Protein AF-A0A2D5TJN9-F1 (afdb_monomer)

Sequence (104 aa):
MKIPIPDFDASDLPVGAIIRRVYNGEEHVVTVDRAVMPYCPRPSLRAQREAITARRGWWRYIYRERRYKTLTAVAREMTGCATINGNWFFGLRARRRRLRRTRA

Solvent-accessible surface area (backbone atoms only — not comparable to full-atom values): 6455 Å² total; per-residue (Å²): 134,85,76,84,62,55,94,46,38,84,87,69,56,52,69,73,36,75,49,76,44,79,54,96,92,41,82,43,64,35,37,27,45,70,68,42,71,65,89,64,90,80,64,54,74,65,55,48,53,51,34,67,74,62,59,61,69,25,32,28,37,35,43,92,93,39,77,27,62,42,58,34,58,50,44,24,71,75,65,74,40,88,86,57,55,17,46,62,75,70,49,26,47,75,76,74,75,77,73,76,79,75,75,129

Mean predicted aligned error: 11.55 Å

pLDDT: mean 70.4, std 15.38, range [37.72, 89.56]

Foldseek 3Di:
DDDDQDQDDPVRADQQDWQWDQDPNDIWIKGFHPFAAPDDPDDDPVVVVCCVVVVPRTFTIATPNDTDPDLLVVVCVVPVDNPDDSCVRSSHDDDPPPPPPPDD

Secondary structure (DSSP, 8-state):
------S--GGGPPTT-EEEEEETTEEEEEEEEEEEPP--SS--HHHHHHHHHHTTT-EEEEETTEEESSHHHHHHHHH--TT--HHHHTTPPP----------

Structure (mmCIF, N/CA/C/O backbone):
data_AF-A0A2D5TJN9-F1
#
_entry.id   AF-A0A2D5TJN9-F1
#
loop_
_atom_site.group_PDB
_atom_site.id
_atom_site.type_symbol
_atom_site.label_atom_id
_atom_site.label_alt_id
_atom_site.label_comp_id
_atom_site.label_asym_id
_atom_site.label_entity_id
_atom_site.label_seq_id
_atom_site.pdbx_PDB_ins_code
_atom_site.Cartn_x
_atom_site.Cartn_y
_atom_site.Cartn_z
_atom_site.occupancy
_atom_site.B_iso_or_equiv
_atom_site.auth_seq_id
_atom_site.auth_comp_id
_atom_site.auth_asym_id
_atom_site.auth_atom_id
_atom_site.pdbx_PDB_model_num
ATOM 1 N N . MET A 1 1 ? -7.833 -10.063 21.933 1.00 37.94 1 MET A N 1
ATOM 2 C CA . MET A 1 1 ? -7.738 -11.177 20.961 1.00 37.94 1 MET A CA 1
ATOM 3 C C . MET A 1 1 ? -6.625 -10.865 19.962 1.00 37.94 1 MET A C 1
ATOM 5 O O . MET A 1 1 ? -6.677 -9.812 19.341 1.00 37.94 1 MET A O 1
ATOM 9 N N . LYS A 1 2 ? -5.581 -11.701 19.854 1.00 37.72 2 LYS A N 1
ATOM 10 C CA . LYS A 1 2 ? -4.516 -11.535 18.844 1.00 37.72 2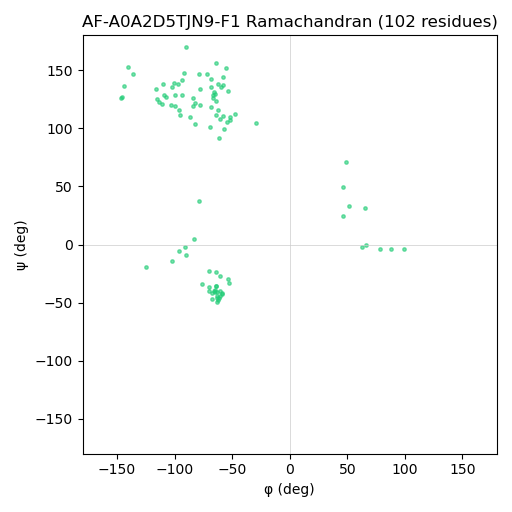 LYS A CA 1
ATOM 11 C C . LYS A 1 2 ? -5.014 -12.137 17.531 1.00 37.72 2 LYS A C 1
ATOM 13 O O . LYS A 1 2 ? -5.047 -13.354 17.403 1.00 37.72 2 LYS A O 1
ATOM 18 N N . ILE A 1 3 ? -5.421 -11.296 16.586 1.00 43.03 3 ILE A N 1
ATOM 19 C CA . ILE A 1 3 ? -5.730 -11.738 15.222 1.00 43.03 3 ILE A CA 1
ATOM 20 C C . ILE A 1 3 ? -4.414 -12.263 14.623 1.00 43.03 3 ILE A C 1
ATOM 22 O O . ILE A 1 3 ? -3.420 -11.527 14.651 1.00 43.03 3 ILE A O 1
ATOM 26 N N . PRO A 1 4 ? -4.347 -13.520 14.150 1.00 44.69 4 PRO A N 1
ATOM 27 C CA . PRO A 1 4 ? -3.143 -14.036 13.520 1.00 44.69 4 PRO A CA 1
ATOM 28 C C . PRO A 1 4 ? -2.854 -13.204 12.271 1.00 44.69 4 PRO A C 1
ATOM 30 O O . PRO A 1 4 ? -3.645 -13.165 11.334 1.00 44.69 4 PRO A O 1
ATOM 33 N N . ILE A 1 5 ? -1.721 -12.503 12.292 1.00 49.53 5 ILE A N 1
ATOM 34 C CA . ILE A 1 5 ? -1.209 -11.777 11.133 1.00 49.53 5 ILE A CA 1
ATOM 35 C C . ILE A 1 5 ? -0.790 -12.827 10.096 1.00 49.53 5 ILE A C 1
ATOM 37 O O . ILE A 1 5 ? 0.097 -13.632 10.401 1.00 49.53 5 ILE A O 1
ATOM 41 N N . PRO A 1 6 ? -1.400 -12.844 8.900 1.00 50.88 6 PRO A N 1
ATOM 42 C CA . PRO A 1 6 ? -0.985 -13.735 7.828 1.00 50.88 6 PRO A CA 1
ATOM 43 C C . PRO A 1 6 ? 0.489 -13.503 7.468 1.00 50.88 6 PRO A C 1
ATOM 45 O O . PRO A 1 6 ? 0.958 -12.364 7.461 1.00 50.88 6 PRO A O 1
ATOM 48 N N . ASP A 1 7 ? 1.223 -14.562 7.122 1.00 51.09 7 ASP A N 1
ATOM 49 C CA . ASP A 1 7 ? 2.650 -14.490 6.753 1.00 51.09 7 ASP A CA 1
ATOM 50 C C . ASP A 1 7 ? 2.850 -13.987 5.301 1.00 51.09 7 ASP A C 1
ATOM 52 O O . ASP A 1 7 ? 3.713 -14.469 4.571 1.00 51.09 7 ASP A O 1
ATOM 56 N N . PHE A 1 8 ? 2.020 -13.035 4.856 1.00 56.91 8 PHE A N 1
ATOM 57 C CA . PHE A 1 8 ? 2.058 -12.465 3.508 1.00 56.91 8 PHE A CA 1
ATOM 58 C C . PHE A 1 8 ? 2.787 -11.117 3.506 1.00 56.91 8 PHE A C 1
ATOM 60 O O . PHE A 1 8 ? 2.456 -10.210 4.276 1.00 56.91 8 PHE A O 1
ATOM 67 N N . ASP A 1 9 ? 3.768 -10.973 2.614 1.00 63.78 9 ASP A N 1
ATOM 68 C CA . ASP A 1 9 ? 4.358 -9.676 2.284 1.00 63.78 9 ASP A CA 1
ATOM 69 C C . ASP A 1 9 ? 3.419 -8.932 1.321 1.00 63.78 9 ASP A C 1
ATOM 71 O O . ASP A 1 9 ? 2.790 -9.529 0.446 1.00 63.78 9 ASP A O 1
ATOM 75 N N . ALA A 1 10 ? 3.370 -7.604 1.421 1.00 65.12 10 ALA A N 1
ATOM 76 C CA . ALA A 1 10 ? 2.664 -6.752 0.464 1.00 65.12 10 ALA A CA 1
ATOM 77 C C . ALA A 1 10 ? 3.112 -7.005 -0.989 1.00 65.12 10 ALA A C 1
ATOM 79 O O . ALA A 1 10 ? 2.346 -6.865 -1.943 1.00 65.12 10 ALA A O 1
ATOM 80 N N . SER A 1 11 ? 4.370 -7.414 -1.154 1.00 64.56 11 SER A N 1
ATOM 81 C CA . SER A 1 11 ? 4.975 -7.737 -2.440 1.00 64.56 11 SER A CA 1
ATOM 82 C C . SER A 1 11 ? 4.430 -9.023 -3.065 1.00 64.56 11 SER A C 1
ATOM 84 O O . SER A 1 11 ? 4.487 -9.150 -4.292 1.00 64.56 11 SER A O 1
ATOM 86 N N . ASP A 1 12 ? 3.876 -9.921 -2.254 1.00 68.31 12 ASP A N 1
ATOM 87 C CA . ASP A 1 12 ? 3.390 -11.244 -2.658 1.00 68.31 12 ASP A CA 1
ATOM 88 C C . ASP A 1 12 ? 1.882 -11.256 -2.945 1.00 68.31 12 ASP A C 1
ATOM 90 O O . ASP A 1 12 ? 1.351 -12.248 -3.440 1.00 68.31 12 ASP A O 1
ATOM 94 N N . LEU A 1 13 ? 1.185 -10.142 -2.693 1.00 72.38 13 LEU A N 1
ATOM 95 C CA . LEU A 1 13 ? -0.249 -10.043 -2.952 1.00 72.38 13 LEU A CA 1
ATOM 96 C C . LEU A 1 13 ? -0.547 -10.117 -4.459 1.00 72.38 13 LEU A C 1
ATOM 98 O O . LEU A 1 13 ? 0.010 -9.321 -5.226 1.00 72.38 13 LEU A O 1
ATOM 102 N N . PRO A 1 14 ? -1.423 -11.028 -4.914 1.00 75.69 14 PRO A N 1
ATOM 103 C CA . PRO A 1 14 ? -1.763 -11.123 -6.326 1.00 75.69 14 PRO A CA 1
ATOM 104 C C . PRO A 1 14 ? -2.461 -9.848 -6.813 1.00 75.69 14 PRO A C 1
ATOM 106 O O . PRO A 1 14 ? -3.059 -9.097 -6.041 1.00 75.69 14 PRO A O 1
ATOM 109 N N . VAL A 1 15 ? -2.387 -9.602 -8.120 1.00 80.25 15 VAL A N 1
ATOM 110 C CA . VAL A 1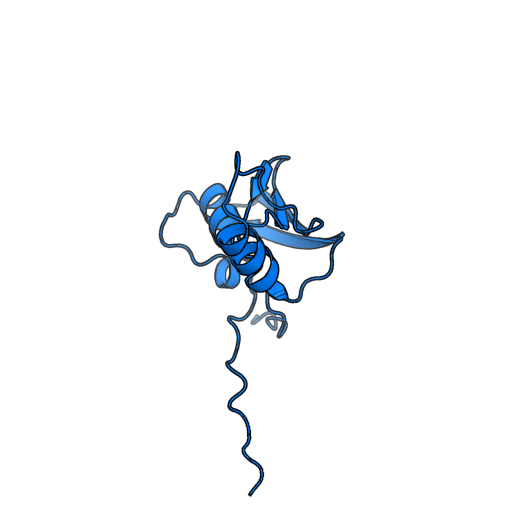 15 ? -3.198 -8.559 -8.760 1.00 80.25 15 VAL A CA 1
ATOM 111 C C . VAL A 1 15 ? -4.677 -8.887 -8.540 1.00 80.25 15 VAL A C 1
ATOM 113 O O . VAL A 1 15 ? -5.079 -10.038 -8.685 1.00 80.25 15 VAL A O 1
ATOM 116 N N . GLY A 1 16 ? -5.467 -7.882 -8.177 1.00 76.62 16 GLY A N 1
ATOM 117 C CA . GLY A 1 16 ? -6.862 -8.018 -7.765 1.00 76.62 16 GLY A CA 1
ATOM 118 C C . GLY A 1 16 ? -7.047 -8.287 -6.270 1.00 76.62 16 GLY A C 1
ATOM 119 O O . GLY A 1 16 ? -8.184 -8.315 -5.809 1.00 76.62 16 GLY A O 1
ATOM 120 N N . ALA A 1 17 ? -5.971 -8.460 -5.491 1.00 82.69 17 ALA A N 1
ATOM 121 C CA . ALA A 1 17 ? -6.094 -8.625 -4.046 1.00 82.69 17 ALA A CA 1
ATOM 122 C C . ALA 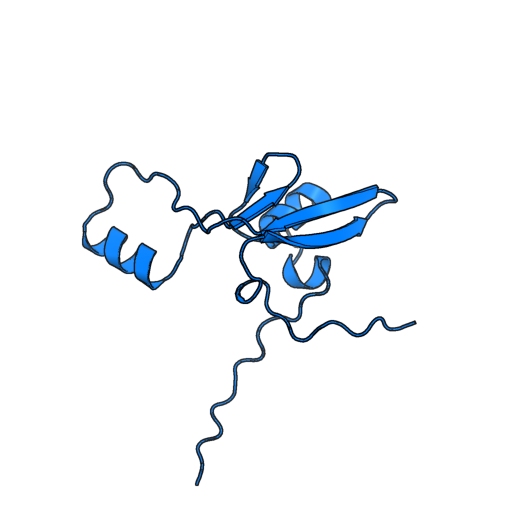A 1 17 ? -6.700 -7.375 -3.396 1.00 82.69 17 ALA A C 1
ATOM 124 O O . ALA A 1 17 ? -6.326 -6.245 -3.716 1.00 82.69 17 ALA A O 1
ATOM 125 N N . ILE A 1 18 ? -7.604 -7.592 -2.444 1.00 84.94 18 ILE A N 1
ATOM 126 C CA . ILE A 1 18 ? -8.268 -6.532 -1.690 1.00 84.94 18 ILE A CA 1
ATOM 127 C C . ILE A 1 18 ? -7.766 -6.588 -0.250 1.00 84.94 18 ILE A C 1
ATOM 129 O O . ILE A 1 18 ? -7.921 -7.596 0.436 1.00 84.94 18 ILE A O 1
ATOM 133 N N . ILE A 1 19 ? -7.172 -5.494 0.213 1.00 85.19 19 ILE A N 1
ATOM 134 C CA . ILE A 1 19 ? -6.725 -5.310 1.591 1.00 85.19 19 ILE A CA 1
ATOM 135 C C . ILE A 1 19 ? -7.747 -4.405 2.270 1.00 85.19 19 ILE A C 1
ATOM 137 O O . ILE A 1 19 ? -7.963 -3.274 1.837 1.00 85.19 19 ILE A O 1
ATOM 141 N N . ARG A 1 20 ? -8.379 -4.897 3.333 1.00 83.94 20 ARG A N 1
ATOM 142 C CA . ARG A 1 20 ? -9.369 -4.139 4.104 1.00 83.94 20 ARG A CA 1
ATOM 143 C C . ARG A 1 20 ? -8.809 -3.783 5.468 1.00 83.94 20 ARG A C 1
ATOM 145 O O . ARG A 1 20 ? -8.165 -4.612 6.113 1.00 83.94 20 ARG A O 1
ATOM 152 N N . ARG A 1 21 ? -9.054 -2.555 5.917 1.00 83.62 21 ARG A N 1
ATOM 153 C CA . ARG A 1 21 ? -8.640 -2.089 7.239 1.00 83.62 21 ARG A CA 1
ATOM 154 C C . ARG A 1 21 ? -9.652 -1.105 7.797 1.00 83.62 21 ARG A C 1
ATOM 156 O O . ARG A 1 21 ? -9.906 -0.085 7.176 1.00 83.62 21 ARG A O 1
ATOM 163 N N . VAL A 1 22 ? -10.151 -1.373 8.999 1.00 82.94 22 VAL A N 1
ATOM 164 C CA . VAL A 1 22 ? -10.923 -0.383 9.755 1.00 82.94 22 VAL A CA 1
ATOM 165 C C . VAL A 1 22 ? -9.954 0.525 10.507 1.00 82.94 22 VAL A C 1
ATOM 167 O O . VAL A 1 22 ? -9.075 0.041 11.229 1.00 82.94 22 VAL A O 1
ATOM 170 N N . TYR A 1 23 ? -10.082 1.832 10.314 1.00 83.00 23 TYR A N 1
ATOM 171 C CA . TYR A 1 23 ? -9.302 2.848 11.010 1.00 83.00 23 TYR A CA 1
ATOM 172 C C . TYR A 1 23 ? -10.178 4.073 11.275 1.00 83.00 23 TYR A C 1
ATOM 174 O O . TYR A 1 23 ? -10.945 4.480 10.417 1.00 83.00 23 TYR A O 1
ATOM 182 N N . ASN A 1 24 ? -10.092 4.636 12.483 1.00 83.88 24 ASN A N 1
ATOM 183 C CA . ASN A 1 24 ? -10.916 5.772 12.916 1.00 83.88 24 ASN A CA 1
ATOM 184 C C . ASN A 1 24 ? -12.438 5.585 12.701 1.00 83.88 24 ASN A C 1
ATOM 186 O O . ASN A 1 24 ? -13.149 6.534 12.393 1.00 83.88 24 ASN A O 1
ATOM 190 N N . GLY A 1 25 ? -12.934 4.349 12.823 1.00 83.94 25 GLY A N 1
ATOM 191 C CA . GLY A 1 25 ? -14.345 4.018 12.580 1.00 83.94 25 GLY A CA 1
ATOM 192 C C . GLY A 1 25 ? -1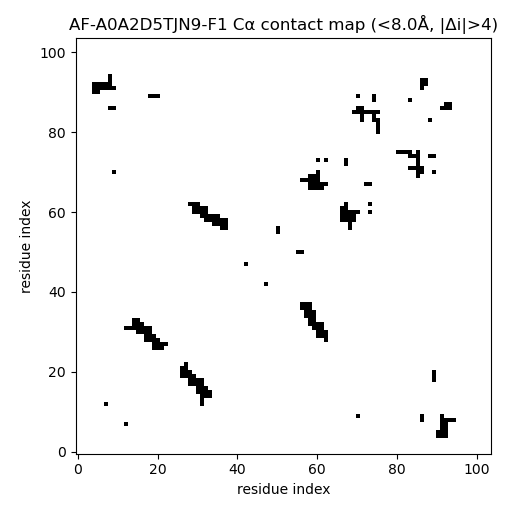4.742 3.901 11.102 1.00 83.94 25 GLY A C 1
ATOM 193 O O . GLY A 1 25 ? -15.864 3.494 10.824 1.00 83.94 25 GLY A O 1
ATOM 194 N N . GLU A 1 26 ? -13.837 4.176 10.161 1.00 85.50 26 GLU A N 1
ATOM 195 C CA . GLU A 1 26 ? -14.067 4.022 8.723 1.00 85.50 26 GLU A CA 1
ATOM 196 C C . GLU A 1 26 ? -13.448 2.721 8.195 1.00 85.50 26 GLU A C 1
ATOM 198 O O . GLU A 1 26 ? -12.332 2.340 8.566 1.00 85.50 26 GLU A O 1
ATOM 203 N N . GLU A 1 27 ? -14.158 2.026 7.301 1.00 86.44 27 GLU A N 1
ATOM 204 C CA . GLU A 1 27 ? -13.582 0.918 6.539 1.00 86.44 27 GLU A CA 1
ATOM 205 C C . GLU A 1 27 ? -12.817 1.462 5.330 1.00 86.44 27 GLU A C 1
ATOM 207 O O . GLU A 1 27 ? -13.363 2.119 4.443 1.00 86.44 27 GLU A O 1
ATOM 212 N N . HIS A 1 28 ? -11.533 1.136 5.272 1.00 86.00 28 HIS A N 1
ATOM 213 C CA . HIS A 1 28 ? -10.666 1.480 4.167 1.00 86.00 28 HIS A CA 1
ATOM 214 C C . HIS A 1 28 ? -10.343 0.250 3.330 1.00 86.00 28 HIS A C 1
ATOM 216 O O . HIS A 1 28 ? -9.829 -0.755 3.828 1.00 86.00 28 HIS A O 1
ATOM 222 N N . VAL A 1 29 ? -10.593 0.365 2.029 1.00 87.56 29 VAL A N 1
ATOM 223 C CA . VAL A 1 29 ? -10.373 -0.704 1.057 1.00 87.56 29 VAL A CA 1
ATOM 224 C C . VAL A 1 29 ? -9.255 -0.300 0.104 1.00 87.56 29 VAL A C 1
ATOM 226 O O . VAL A 1 29 ? -9.331 0.730 -0.563 1.00 87.56 29 VAL A O 1
ATOM 229 N N . VAL A 1 30 ? -8.210 -1.120 0.039 1.00 86.75 30 VAL A N 1
ATOM 230 C CA . VAL A 1 30 ? -7.058 -0.936 -0.845 1.00 86.75 30 VAL A CA 1
ATOM 231 C C . VAL A 1 30 ? -7.026 -2.086 -1.834 1.00 86.75 30 VAL A C 1
ATOM 233 O O . VAL A 1 30 ? -6.990 -3.249 -1.439 1.00 86.75 30 VAL A O 1
ATOM 236 N N . THR A 1 31 ? -7.007 -1.770 -3.122 1.00 86.50 31 THR A N 1
ATOM 237 C CA . THR A 1 31 ? -6.951 -2.782 -4.183 1.00 86.50 31 THR A CA 1
ATOM 238 C C . THR A 1 31 ? -5.540 -2.870 -4.740 1.00 86.50 31 THR A C 1
ATOM 240 O O . THR A 1 31 ? -4.901 -1.851 -4.992 1.00 86.50 31 THR A O 1
ATOM 243 N N . VAL A 1 32 ? -5.035 -4.082 -4.935 1.00 84.00 32 VAL A N 1
ATOM 244 C CA . VAL A 1 32 ? -3.752 -4.332 -5.592 1.00 84.00 32 VAL A CA 1
ATOM 245 C C . VAL A 1 32 ? -3.993 -4.396 -7.099 1.00 84.00 32 VAL A C 1
ATOM 247 O O . VAL A 1 32 ? -4.606 -5.335 -7.590 1.00 84.00 32 VAL A O 1
ATOM 250 N N . ASP A 1 33 ? -3.522 -3.401 -7.842 1.00 81.69 33 ASP A N 1
ATOM 251 C CA . ASP A 1 33 ? -3.602 -3.350 -9.306 1.00 81.69 33 ASP A CA 1
ATOM 252 C C . ASP A 1 33 ? -2.356 -3.991 -9.945 1.00 81.69 33 ASP A C 1
ATOM 254 O O . ASP A 1 33 ? -1.355 -4.291 -9.274 1.00 81.69 33 ASP A O 1
ATOM 258 N N . ARG A 1 34 ? -2.391 -4.192 -11.269 1.00 71.62 34 ARG A N 1
ATOM 259 C CA . ARG A 1 34 ? -1.181 -4.473 -12.044 1.00 71.62 34 ARG A CA 1
ATOM 260 C C . ARG A 1 34 ? -0.182 -3.368 -11.759 1.00 71.62 34 ARG A C 1
ATOM 262 O O . ARG A 1 34 ? -0.506 -2.188 -11.788 1.00 71.62 34 ARG A O 1
ATOM 269 N N . ALA A 1 35 ? 1.045 -3.766 -11.469 1.00 66.94 35 ALA A N 1
ATOM 270 C CA . ALA A 1 35 ? 2.089 -2.815 -11.168 1.00 66.94 35 ALA A CA 1
ATOM 271 C C . ALA A 1 35 ? 2.447 -2.049 -12.455 1.00 66.94 35 ALA A C 1
ATOM 273 O O . ALA A 1 35 ? 3.120 -2.581 -13.337 1.00 66.94 35 ALA A O 1
ATOM 274 N N . VAL A 1 36 ? 1.939 -0.821 -12.580 1.00 63.81 36 VAL A N 1
ATOM 275 C CA . VAL A 1 36 ? 2.141 0.029 -13.759 1.00 63.81 36 VAL A CA 1
ATOM 276 C C . VAL A 1 36 ? 3.337 0.936 -13.510 1.00 63.81 36 VAL A C 1
ATOM 278 O O . VAL A 1 36 ? 3.423 1.616 -12.482 1.00 63.81 36 VAL A O 1
ATOM 281 N N . MET A 1 37 ? 4.280 0.957 -14.448 1.00 60.53 37 MET A N 1
ATOM 282 C CA . MET A 1 37 ? 5.402 1.886 -14.385 1.00 60.53 37 MET A CA 1
ATOM 283 C C . MET A 1 37 ? 4.877 3.322 -14.570 1.00 60.53 37 MET A C 1
ATOM 285 O O . MET A 1 37 ? 4.142 3.564 -15.526 1.00 60.53 37 MET A O 1
ATOM 289 N N . PRO A 1 38 ? 5.221 4.284 -13.690 1.00 59.81 38 PRO A N 1
ATOM 290 C CA . PRO A 1 38 ? 4.937 5.681 -13.965 1.00 59.81 38 PRO A CA 1
ATOM 291 C C . PRO A 1 38 ? 5.618 6.039 -15.271 1.00 59.81 38 PRO A C 1
ATOM 293 O O . PRO A 1 38 ? 6.774 5.665 -15.484 1.00 59.81 38 PRO A O 1
ATOM 296 N N . TYR A 1 39 ? 4.913 6.772 -16.122 1.00 53.88 39 TYR A N 1
ATOM 297 C CA . TYR A 1 39 ? 5.525 7.347 -17.301 1.00 53.88 39 TYR A CA 1
ATOM 298 C C . TYR A 1 39 ? 6.687 8.246 -16.859 1.00 53.88 39 TYR A C 1
ATOM 300 O O . TYR A 1 39 ? 6.487 9.278 -16.221 1.00 53.88 39 TYR A O 1
ATOM 308 N N . CYS A 1 40 ? 7.909 7.815 -17.152 1.00 54.84 40 CYS A N 1
ATOM 309 C CA . CYS A 1 40 ? 9.103 8.630 -17.008 1.00 54.84 40 CYS A CA 1
ATOM 310 C C . CYS A 1 40 ? 9.430 9.165 -18.406 1.00 54.84 40 CYS A C 1
ATOM 312 O O . CYS A 1 40 ? 9.665 8.346 -19.300 1.00 54.84 40 CYS A O 1
ATOM 314 N N . PRO A 1 41 ? 9.454 10.487 -18.642 1.00 48.62 41 PRO A N 1
ATOM 315 C CA . PRO A 1 41 ? 9.872 11.009 -19.934 1.00 48.62 41 PRO A CA 1
ATOM 316 C C . PRO A 1 41 ? 11.352 10.658 -20.161 1.00 48.62 41 PRO A C 1
ATOM 318 O O . PRO A 1 41 ? 12.233 11.144 -19.461 1.00 48.62 41 PRO A O 1
ATOM 321 N N . ARG A 1 42 ? 11.600 9.756 -21.123 1.00 55.09 42 ARG A N 1
ATOM 322 C CA . ARG A 1 42 ? 12.916 9.323 -21.641 1.00 55.09 42 ARG A CA 1
ATOM 323 C C . ARG A 1 42 ? 13.968 8.929 -20.581 1.00 55.09 42 ARG A C 1
ATOM 325 O O . ARG A 1 42 ? 14.991 9.598 -20.450 1.00 55.09 42 ARG A O 1
ATOM 332 N N . PRO A 1 43 ? 13.812 7.791 -19.882 1.00 61.38 43 PRO A N 1
ATOM 333 C CA . PRO A 1 43 ? 14.921 7.213 -19.135 1.00 61.38 43 PRO A CA 1
ATOM 334 C C . PRO A 1 43 ? 15.938 6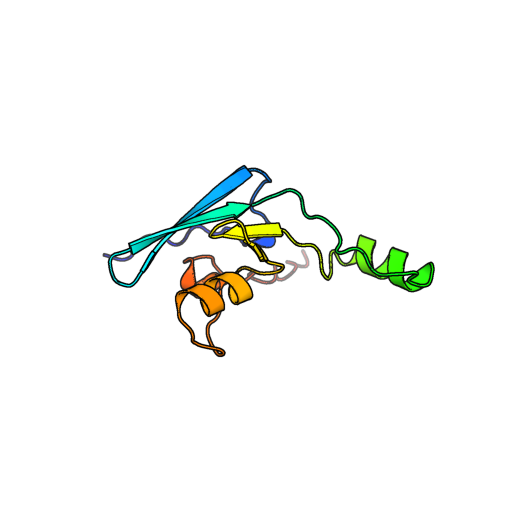.618 -20.117 1.00 61.38 43 PRO A C 1
ATOM 336 O O . PRO A 1 43 ? 15.558 6.053 -21.147 1.00 61.38 43 PRO A O 1
ATOM 339 N N . SER A 1 44 ? 17.227 6.670 -19.780 1.00 70.06 44 SER A N 1
ATOM 340 C CA . SER A 1 44 ? 18.248 5.900 -20.499 1.00 70.06 44 SER A CA 1
ATOM 341 C C . SER A 1 44 ? 17.894 4.401 -20.502 1.00 70.06 44 SER A C 1
ATOM 343 O O . SER A 1 44 ? 17.256 3.904 -19.571 1.00 70.06 44 SER A O 1
ATOM 345 N N . LEU A 1 45 ? 18.326 3.647 -21.520 1.00 66.94 45 LEU A N 1
ATOM 346 C CA . LEU A 1 45 ? 18.103 2.189 -21.608 1.00 66.94 45 LEU A CA 1
ATOM 347 C C . LEU A 1 45 ? 18.559 1.439 -20.342 1.00 66.94 45 LEU A C 1
ATOM 349 O O . LEU A 1 45 ? 17.940 0.455 -19.936 1.00 66.94 45 LEU A O 1
ATOM 353 N N . ARG A 1 46 ? 19.614 1.932 -19.681 1.00 67.06 46 ARG A N 1
ATOM 354 C CA . ARG A 1 46 ? 20.098 1.405 -18.400 1.00 67.06 46 ARG A CA 1
ATOM 355 C C . ARG A 1 46 ? 19.103 1.649 -17.262 1.00 67.06 46 ARG A C 1
ATOM 357 O O . ARG A 1 46 ? 18.781 0.709 -16.545 1.00 67.06 46 ARG A O 1
ATOM 364 N N . ALA A 1 47 ? 18.564 2.863 -17.142 1.00 62.16 47 ALA A N 1
ATOM 365 C CA . ALA A 1 47 ? 17.546 3.189 -16.144 1.00 62.16 47 ALA A CA 1
ATOM 366 C C . ALA A 1 47 ? 16.240 2.406 -16.374 1.00 62.16 47 ALA A C 1
ATOM 368 O O . ALA A 1 47 ? 15.612 1.968 -15.413 1.00 62.16 47 ALA A O 1
ATOM 369 N N . GLN A 1 48 ? 15.863 2.160 -17.636 1.00 62.78 48 GLN A N 1
ATOM 370 C CA . GLN A 1 48 ? 14.732 1.288 -17.977 1.00 62.78 48 GLN A CA 1
ATOM 371 C C . GLN A 1 48 ? 14.985 -0.156 -17.524 1.00 62.78 48 GLN A C 1
ATOM 373 O O . GLN A 1 48 ? 14.156 -0.732 -16.822 1.00 62.78 48 GLN A O 1
ATOM 378 N N . ARG A 1 49 ? 16.151 -0.728 -17.855 1.00 62.81 49 ARG A N 1
ATOM 379 C CA . ARG A 1 49 ? 16.535 -2.086 -17.436 1.00 62.81 49 ARG A CA 1
ATOM 380 C C . ARG A 1 49 ? 16.592 -2.233 -15.915 1.00 62.81 49 ARG A C 1
ATOM 382 O O . ARG A 1 49 ? 16.048 -3.199 -15.386 1.00 62.81 49 ARG A O 1
ATOM 389 N N . GLU A 1 50 ? 17.184 -1.279 -15.200 1.00 60.22 50 GLU A N 1
ATOM 390 C CA . GLU A 1 50 ? 17.237 -1.296 -13.733 1.00 60.22 50 GLU A CA 1
ATOM 391 C C . GLU A 1 50 ? 15.839 -1.145 -13.107 1.00 60.22 50 GLU A C 1
ATOM 393 O O . GLU A 1 50 ? 15.516 -1.870 -12.167 1.00 60.22 50 GLU A O 1
ATOM 398 N N . ALA A 1 51 ? 14.970 -0.284 -13.649 1.00 57.12 51 ALA A N 1
ATOM 399 C CA . ALA A 1 51 ? 13.603 -0.108 -13.153 1.00 57.12 51 ALA A CA 1
ATOM 400 C C . ALA A 1 51 ? 12.721 -1.349 -13.380 1.00 57.12 51 ALA A C 1
ATOM 402 O O . ALA A 1 51 ? 11.990 -1.746 -12.469 1.00 57.12 51 ALA A O 1
ATOM 403 N N . ILE A 1 52 ? 12.829 -1.990 -14.552 1.00 60.28 52 ILE A N 1
ATOM 404 C CA . ILE A 1 52 ? 12.134 -3.248 -14.874 1.00 60.28 52 ILE A CA 1
ATOM 405 C C . ILE A 1 52 ? 12.607 -4.365 -13.936 1.00 60.28 52 ILE A C 1
ATOM 407 O O . ILE A 1 52 ? 11.787 -5.074 -13.352 1.00 60.28 52 ILE A O 1
ATOM 411 N N . THR A 1 53 ? 13.922 -4.481 -13.730 1.00 54.53 53 THR A N 1
ATOM 412 C CA . THR A 1 53 ? 14.516 -5.534 -12.889 1.00 54.53 53 THR A CA 1
ATOM 413 C C . THR A 1 53 ? 14.214 -5.316 -11.403 1.00 54.53 53 THR A C 1
ATOM 415 O O . THR A 1 53 ? 13.965 -6.268 -10.667 1.00 54.53 53 THR A O 1
ATOM 418 N N . ALA A 1 54 ? 14.187 -4.063 -10.943 1.00 55.28 54 ALA A N 1
ATOM 419 C CA . ALA A 1 54 ? 13.979 -3.730 -9.537 1.00 55.28 54 ALA A CA 1
ATOM 420 C C . ALA A 1 54 ? 12.500 -3.538 -9.148 1.00 55.28 54 ALA A C 1
ATOM 422 O O . ALA A 1 54 ? 12.221 -3.358 -7.960 1.00 55.28 54 ALA A O 1
ATOM 423 N N . ARG A 1 55 ? 11.564 -3.506 -10.117 1.00 56.00 55 ARG A N 1
ATOM 424 C CA . ARG A 1 55 ? 10.157 -3.071 -9.936 1.00 56.00 55 ARG A CA 1
ATOM 425 C C . ARG A 1 55 ? 10.033 -1.755 -9.145 1.00 56.00 55 ARG A C 1
ATOM 427 O O . ARG A 1 55 ? 9.028 -1.488 -8.484 1.00 56.00 55 ARG A O 1
ATOM 434 N N . ARG A 1 56 ? 11.086 -0.930 -9.160 1.00 52.00 56 ARG A N 1
ATOM 435 C CA . ARG A 1 56 ? 11.178 0.300 -8.369 1.00 52.00 56 ARG A CA 1
ATOM 436 C C . ARG A 1 56 ? 10.341 1.369 -9.055 1.00 52.00 56 ARG A C 1
ATOM 438 O O . ARG A 1 56 ? 10.591 1.729 -10.197 1.00 52.00 56 ARG A O 1
ATOM 445 N N . GLY A 1 57 ? 9.348 1.880 -8.335 1.00 55.56 57 GLY A N 1
ATOM 446 C CA . GLY A 1 57 ? 8.514 2.990 -8.788 1.00 55.56 57 GLY A CA 1
ATOM 447 C C . GLY A 1 57 ? 7.167 2.592 -9.377 1.00 55.56 57 GLY A C 1
ATOM 448 O O . GLY A 1 57 ? 6.389 3.497 -9.650 1.00 55.56 57 GLY A O 1
ATOM 449 N N . TRP A 1 58 ? 6.860 1.301 -9.527 1.00 68.69 58 TRP A N 1
ATOM 450 C CA . TRP A 1 58 ? 5.572 0.859 -10.060 1.00 68.69 58 TRP A CA 1
ATOM 451 C C . TRP A 1 58 ? 4.426 1.175 -9.092 1.00 68.69 58 TRP A C 1
ATOM 453 O O . TRP A 1 58 ? 4.538 0.976 -7.882 1.00 68.69 58 TRP A O 1
ATOM 463 N N . TRP A 1 59 ? 3.332 1.697 -9.633 1.00 77.88 59 TRP A N 1
ATOM 464 C CA . TRP A 1 59 ? 2.120 1.999 -8.887 1.00 77.88 59 TRP A CA 1
ATOM 465 C C . TRP A 1 59 ? 1.321 0.709 -8.819 1.00 77.88 59 TRP A C 1
ATOM 467 O O . TRP A 1 59 ? 1.008 0.124 -9.852 1.00 77.88 59 TRP A O 1
ATOM 477 N N . ARG A 1 60 ? 1.079 0.232 -7.602 1.00 81.12 60 ARG A N 1
ATOM 478 C CA . ARG A 1 60 ? 0.534 -1.107 -7.357 1.00 81.12 60 ARG A CA 1
ATOM 479 C C . ARG A 1 60 ? -0.727 -1.085 -6.507 1.00 81.12 60 ARG A C 1
ATOM 481 O O . ARG A 1 60 ? -1.470 -2.052 -6.522 1.00 81.12 60 ARG A O 1
ATOM 488 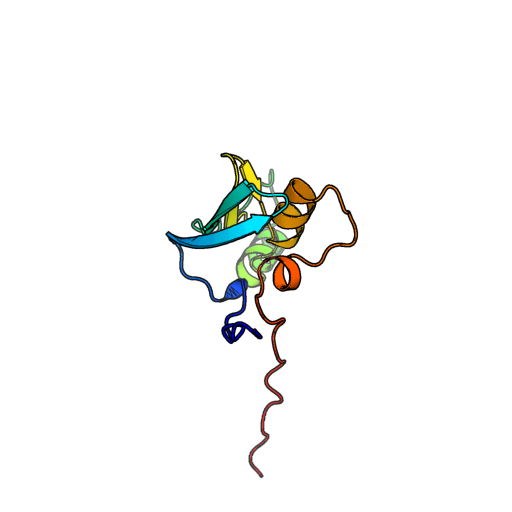N N . TYR A 1 61 ? -0.978 -0.012 -5.769 1.00 85.75 61 TYR A N 1
ATOM 489 C CA . TYR A 1 61 ? -2.096 0.057 -4.834 1.00 85.75 61 TYR A CA 1
ATOM 490 C C . TYR A 1 61 ? -3.067 1.142 -5.278 1.00 85.75 61 TYR A C 1
ATOM 492 O O . TYR A 1 61 ? -2.631 2.239 -5.607 1.00 85.75 61 TYR A O 1
ATOM 500 N N . ILE A 1 62 ? -4.362 0.853 -5.282 1.00 86.31 62 ILE A N 1
ATOM 501 C CA . ILE A 1 62 ? -5.438 1.814 -5.520 1.00 86.31 62 ILE A CA 1
ATOM 502 C C . ILE A 1 62 ? -6.167 2.036 -4.201 1.00 86.31 62 ILE A C 1
ATOM 504 O O . ILE A 1 62 ? -6.578 1.076 -3.549 1.00 86.31 62 ILE A O 1
ATOM 508 N N . TYR A 1 63 ? -6.336 3.296 -3.823 1.00 88.62 63 TYR A N 1
ATOM 509 C CA . TYR A 1 63 ? -7.083 3.715 -2.647 1.00 88.62 63 TYR A CA 1
ATOM 510 C C . TYR A 1 63 ? -7.789 5.046 -2.941 1.00 88.62 63 TYR A C 1
ATOM 512 O O . TYR A 1 63 ? -7.139 5.981 -3.399 1.00 88.62 63 TYR A O 1
ATOM 520 N N . ARG A 1 64 ? -9.112 5.126 -2.713 1.00 85.75 64 ARG A N 1
ATOM 521 C CA . ARG A 1 64 ? -9.954 6.303 -3.043 1.00 85.75 64 ARG A CA 1
ATOM 522 C C . ARG A 1 64 ? -9.688 6.846 -4.459 1.00 85.75 64 ARG A C 1
ATOM 524 O O . ARG A 1 64 ? -9.382 8.020 -4.628 1.00 85.75 64 ARG A O 1
ATOM 531 N N . GLU A 1 65 ? -9.697 5.953 -5.453 1.00 84.19 65 GLU A N 1
ATOM 532 C CA . GLU A 1 65 ? -9.419 6.250 -6.878 1.00 84.19 65 GLU A CA 1
ATOM 533 C C . GLU A 1 65 ? -8.004 6.776 -7.188 1.00 84.19 65 GLU A C 1
ATOM 535 O O . GLU A 1 65 ? -7.630 6.946 -8.348 1.00 84.19 65 GLU A O 1
ATOM 540 N N . ARG A 1 66 ? -7.159 6.962 -6.172 1.00 85.75 66 ARG A N 1
ATOM 541 C CA . ARG A 1 66 ? -5.760 7.343 -6.327 1.00 85.75 66 ARG A CA 1
ATOM 542 C C . ARG A 1 66 ? -4.885 6.107 -6.340 1.00 85.75 66 ARG A C 1
ATOM 544 O O . ARG A 1 66 ? -5.091 5.147 -5.598 1.00 85.75 66 ARG A O 1
ATOM 551 N N . ARG A 1 67 ? -3.864 6.136 -7.187 1.00 84.06 67 ARG A N 1
ATOM 552 C CA . ARG A 1 67 ? -2.856 5.083 -7.245 1.00 84.06 67 ARG A CA 1
ATOM 553 C C . ARG A 1 67 ? -1.684 5.446 -6.322 1.00 84.06 67 ARG A C 1
ATOM 555 O O . ARG A 1 67 ? -1.299 6.605 -6.211 1.00 84.06 67 ARG A O 1
ATOM 562 N N . TYR A 1 68 ? -1.053 4.440 -5.733 1.00 84.81 68 TYR A N 1
ATOM 563 C CA . TYR A 1 68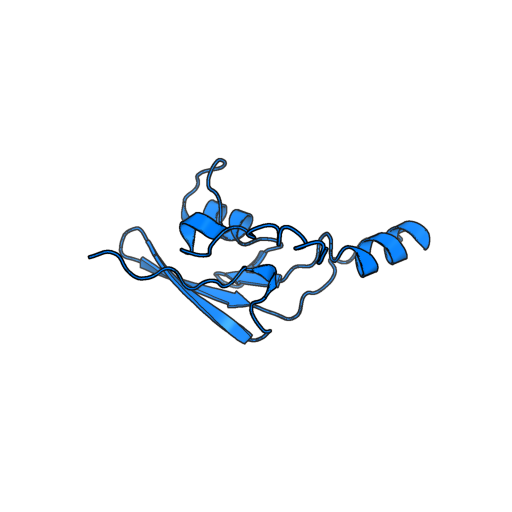 ? 0.082 4.573 -4.829 1.00 84.81 68 TYR A CA 1
ATOM 564 C C . TYR A 1 68 ? 1.157 3.531 -5.147 1.00 84.81 68 TYR A C 1
ATOM 566 O O . TYR A 1 68 ? 0.884 2.395 -5.548 1.00 84.81 68 TYR A O 1
ATOM 574 N N . LYS A 1 69 ? 2.418 3.918 -4.931 1.00 79.62 69 LYS A N 1
ATOM 575 C CA . LYS A 1 69 ? 3.590 3.050 -5.136 1.00 79.62 69 LYS A CA 1
ATOM 576 C C . LYS A 1 69 ? 3.765 2.017 -4.021 1.00 79.62 69 LYS A C 1
ATOM 578 O O . LYS A 1 69 ? 4.238 0.913 -4.265 1.00 79.62 69 LYS A O 1
ATOM 583 N N . THR A 1 70 ? 3.410 2.373 -2.788 1.00 83.88 70 THR A N 1
ATOM 584 C CA . THR A 1 70 ? 3.634 1.540 -1.599 1.00 83.88 70 THR A CA 1
ATOM 585 C C . THR A 1 70 ? 2.449 1.618 -0.648 1.00 83.88 70 THR A C 1
ATOM 587 O O . THR A 1 70 ? 1.790 2.653 -0.565 1.00 83.88 70 THR A O 1
ATOM 590 N N . LEU A 1 71 ? 2.228 0.562 0.140 1.00 85.25 71 LEU A N 1
ATOM 591 C CA . LEU A 1 71 ? 1.264 0.597 1.244 1.00 85.25 71 LEU A CA 1
ATOM 592 C C . LEU A 1 71 ? 1.609 1.648 2.292 1.00 85.25 71 LEU A C 1
ATOM 594 O O . LEU A 1 71 ? 0.719 2.166 2.947 1.00 85.25 71 LEU A O 1
ATOM 598 N N . THR A 1 72 ? 2.886 1.999 2.447 1.00 86.88 72 THR A N 1
ATOM 599 C CA . THR A 1 72 ? 3.282 3.100 3.331 1.00 86.88 72 THR A CA 1
ATOM 600 C C . THR A 1 72 ? 2.717 4.428 2.848 1.00 86.88 72 THR A C 1
ATOM 602 O O . THR A 1 72 ? 2.241 5.206 3.664 1.00 86.88 72 THR A O 1
ATOM 605 N N . ALA A 1 73 ? 2.715 4.686 1.537 1.00 86.56 73 ALA A N 1
ATOM 606 C CA . ALA A 1 73 ? 2.091 5.889 0.996 1.00 86.56 73 ALA A CA 1
ATOM 607 C C . ALA A 1 73 ? 0.569 5.882 1.216 1.00 86.56 73 ALA A C 1
ATOM 609 O O . ALA A 1 73 ? 0.013 6.902 1.605 1.00 86.56 73 ALA A O 1
ATOM 610 N N . VAL A 1 74 ? -0.077 4.721 1.066 1.00 87.50 74 VAL A N 1
ATOM 611 C CA . VAL A 1 74 ? -1.507 4.554 1.371 1.00 87.50 74 VAL A CA 1
ATOM 612 C C . VAL A 1 74 ? -1.795 4.806 2.859 1.00 87.50 74 VAL A C 1
ATOM 614 O O . VAL A 1 74 ? -2.689 5.572 3.200 1.00 87.50 74 VAL A O 1
ATOM 617 N N . ALA A 1 75 ? -1.016 4.206 3.760 1.00 87.25 75 ALA A N 1
ATOM 618 C CA . ALA A 1 75 ? -1.185 4.372 5.202 1.00 87.25 75 ALA A CA 1
ATOM 619 C C . ALA A 1 75 ? -0.930 5.818 5.652 1.00 87.25 75 ALA A C 1
ATOM 621 O O . ALA A 1 75 ? -1.613 6.310 6.545 1.00 87.25 75 ALA A O 1
ATOM 622 N N . ARG A 1 76 ? 0.023 6.518 5.025 1.00 89.56 76 ARG A N 1
ATOM 623 C CA . ARG A 1 76 ? 0.254 7.954 5.248 1.00 89.56 76 ARG A CA 1
ATOM 624 C C . ARG A 1 76 ? -0.947 8.793 4.831 1.00 89.56 76 ARG A C 1
ATOM 626 O O . ARG A 1 76 ? -1.339 9.657 5.600 1.00 89.56 76 ARG A O 1
ATOM 633 N N . GLU A 1 77 ? -1.545 8.514 3.673 1.00 87.75 77 GLU A N 1
ATOM 634 C CA . GLU A 1 77 ? -2.773 9.195 3.238 1.00 87.75 77 GLU A CA 1
ATOM 635 C C . GLU A 1 77 ? -3.912 8.992 4.249 1.00 87.75 77 GLU A C 1
ATOM 637 O O . GLU A 1 77 ? -4.636 9.927 4.566 1.00 87.75 77 GLU A O 1
ATOM 642 N N . MET A 1 78 ? -4.061 7.775 4.780 1.00 85.50 78 MET A N 1
ATOM 643 C CA . MET A 1 78 ? -5.118 7.447 5.746 1.00 85.50 78 MET A CA 1
ATOM 644 C C . MET A 1 78 ? -4.906 8.092 7.114 1.00 85.50 78 MET A C 1
ATOM 646 O O . MET A 1 78 ? -5.862 8.506 7.759 1.00 85.50 78 MET A O 1
ATOM 650 N N . THR A 1 79 ? -3.662 8.117 7.589 1.00 84.75 79 THR A N 1
ATOM 651 C CA . THR A 1 79 ? -3.352 8.487 8.978 1.00 84.75 79 THR A CA 1
ATOM 652 C C . THR A 1 79 ? -2.819 9.906 9.136 1.00 84.75 79 THR A C 1
ATOM 654 O O . THR A 1 79 ? -2.716 10.380 10.261 1.00 84.75 79 THR A O 1
ATOM 657 N N . GLY A 1 80 ? -2.405 10.563 8.048 1.00 86.75 80 GLY A N 1
ATOM 658 C CA . GLY A 1 80 ? -1.671 11.834 8.078 1.00 86.75 80 GLY A CA 1
ATOM 659 C C . GLY A 1 80 ? -0.263 11.733 8.685 1.00 86.75 80 GLY A C 1
ATOM 660 O O . GLY A 1 80 ? 0.462 12.723 8.750 1.00 86.75 80 GLY A O 1
ATOM 661 N N . CYS A 1 81 ? 0.159 10.545 9.127 1.00 83.44 81 CYS A N 1
ATOM 662 C CA . CYS A 1 81 ? 1.385 10.352 9.888 1.00 83.44 81 CYS A CA 1
ATOM 663 C C . CYS A 1 81 ? 2.552 9.947 8.979 1.00 83.44 81 CYS A C 1
ATOM 665 O O . CYS A 1 81 ? 2.601 8.830 8.461 1.00 83.44 81 CYS A O 1
ATOM 667 N N . ALA A 1 82 ? 3.546 10.825 8.817 1.00 81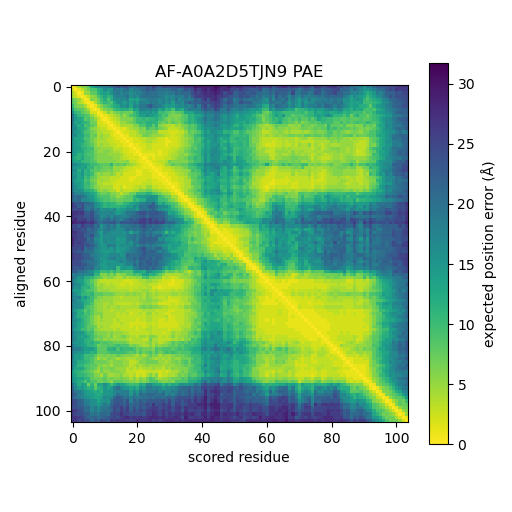.00 82 ALA A N 1
ATOM 668 C CA . ALA A 1 82 ? 4.695 10.583 7.939 1.00 81.00 82 ALA A CA 1
ATOM 669 C C . ALA A 1 82 ? 5.587 9.402 8.379 1.00 81.00 82 ALA A C 1
ATOM 671 O O . ALA A 1 82 ? 6.274 8.800 7.548 1.00 81.00 82 ALA A O 1
ATOM 672 N N . THR A 1 83 ? 5.579 9.031 9.659 1.00 85.94 83 THR A N 1
ATOM 673 C CA . THR A 1 83 ? 6.450 7.981 10.215 1.00 85.94 83 THR A CA 1
ATOM 674 C C . THR A 1 83 ? 5.831 6.583 10.176 1.00 85.94 83 THR A C 1
ATOM 676 O O . THR A 1 83 ? 6.496 5.612 10.536 1.00 85.94 83 THR A O 1
ATOM 679 N N . ILE A 1 84 ? 4.588 6.441 9.705 1.00 83.88 84 ILE A N 1
ATOM 680 C CA . ILE A 1 84 ? 3.899 5.151 9.727 1.00 83.88 84 ILE A CA 1
ATOM 681 C C . ILE A 1 84 ? 4.524 4.133 8.763 1.00 83.88 84 ILE A C 1
ATOM 683 O O . ILE A 1 84 ? 4.930 4.462 7.647 1.00 83.88 84 ILE A O 1
ATOM 687 N N . ASN A 1 85 ? 4.573 2.866 9.181 1.00 82.62 85 ASN A N 1
ATOM 688 C CA . ASN A 1 85 ? 4.956 1.747 8.323 1.00 82.62 85 ASN A CA 1
ATOM 689 C C . ASN A 1 85 ? 3.694 1.085 7.759 1.00 82.62 85 ASN A C 1
ATOM 691 O O . ASN A 1 85 ? 2.907 0.510 8.511 1.00 82.62 85 ASN A O 1
ATOM 695 N N . GLY A 1 86 ? 3.513 1.139 6.436 1.00 80.94 86 GLY A N 1
ATOM 696 C CA . GLY A 1 86 ? 2.307 0.628 5.786 1.00 80.94 86 GLY A CA 1
ATOM 697 C C . GLY A 1 86 ? 2.074 -0.859 6.017 1.00 80.94 86 GLY A C 1
ATOM 698 O O . GLY A 1 86 ? 0.952 -1.256 6.302 1.00 80.94 86 GLY A O 1
ATOM 699 N N . ASN A 1 87 ? 3.126 -1.680 5.982 1.00 81.31 87 ASN A N 1
ATOM 700 C CA . ASN A 1 87 ? 2.967 -3.116 6.208 1.00 81.31 87 ASN A CA 1
ATOM 701 C C . ASN A 1 87 ? 2.402 -3.380 7.607 1.00 81.31 87 ASN A C 1
ATOM 703 O O . ASN A 1 87 ? 1.423 -4.100 7.741 1.00 81.31 87 ASN A O 1
ATOM 707 N N . TRP A 1 88 ? 2.940 -2.722 8.635 1.00 79.69 88 TRP A N 1
ATOM 708 C CA . TRP A 1 88 ? 2.427 -2.867 10.000 1.00 79.69 88 TRP A CA 1
ATOM 709 C C . TRP A 1 88 ? 1.004 -2.330 10.152 1.00 79.69 88 TRP A C 1
ATOM 711 O O . TRP A 1 88 ? 0.179 -2.973 10.797 1.00 79.69 88 TRP A O 1
ATOM 721 N N . PHE A 1 89 ? 0.702 -1.189 9.531 1.00 82.06 89 PHE A N 1
ATOM 722 C CA . PHE A 1 89 ? -0.631 -0.590 9.570 1.00 82.06 89 PHE A CA 1
ATOM 723 C C . PHE A 1 89 ? -1.707 -1.526 9.000 1.00 82.06 89 PHE A C 1
ATOM 725 O O . PHE A 1 89 ? -2.766 -1.702 9.601 1.00 82.06 89 PHE A O 1
ATOM 732 N N . PHE A 1 90 ? -1.406 -2.191 7.884 1.00 81.50 90 PHE A N 1
ATOM 733 C CA . PHE A 1 90 ? -2.297 -3.172 7.263 1.00 81.50 90 PHE A CA 1
ATOM 734 C C . PHE A 1 90 ? -2.199 -4.575 7.875 1.00 81.50 90 PHE A C 1
ATOM 736 O O . PHE A 1 90 ? -2.848 -5.495 7.388 1.00 81.50 90 PHE A O 1
ATOM 743 N N . GLY A 1 91 ? -1.418 -4.760 8.944 1.00 77.19 91 GLY A N 1
ATOM 744 C CA . GLY A 1 91 ? -1.245 -6.066 9.574 1.00 77.19 91 GLY A CA 1
ATOM 745 C C . GLY A 1 91 ? -0.551 -7.084 8.668 1.00 77.19 91 GLY A C 1
ATOM 746 O O . GLY A 1 91 ? -0.841 -8.267 8.765 1.00 77.19 91 GLY A O 1
ATOM 747 N N . LEU A 1 92 ? 0.344 -6.635 7.789 1.00 77.06 92 LEU A N 1
ATOM 748 C CA . LEU A 1 92 ? 1.223 -7.464 6.968 1.00 77.06 92 LEU A CA 1
ATOM 749 C C . LEU A 1 92 ? 2.592 -7.579 7.641 1.00 77.06 92 LEU A C 1
ATOM 751 O O . LEU A 1 92 ? 3.153 -6.601 8.149 1.00 77.06 92 LEU A O 1
ATOM 755 N N . ARG A 1 93 ? 3.173 -8.778 7.638 1.00 64.25 93 ARG A N 1
ATOM 756 C CA . ARG A 1 93 ? 4.484 -8.998 8.251 1.00 64.25 93 ARG A CA 1
ATOM 757 C C . ARG A 1 93 ? 5.593 -8.492 7.322 1.00 64.25 93 ARG A C 1
ATOM 759 O O . ARG A 1 93 ? 5.597 -8.768 6.128 1.00 64.25 93 ARG A O 1
ATOM 766 N N . ALA A 1 94 ? 6.559 -7.744 7.861 1.00 54.06 94 ALA A N 1
ATOM 767 C CA . ALA A 1 94 ? 7.748 -7.349 7.106 1.00 54.06 94 ALA A CA 1
ATOM 768 C C . ALA A 1 94 ? 8.586 -8.593 6.777 1.00 54.06 94 ALA A C 1
ATOM 770 O O . ALA A 1 94 ? 8.851 -9.394 7.676 1.00 54.06 94 ALA A O 1
ATOM 771 N N . ARG A 1 95 ? 8.995 -8.736 5.507 1.00 48.47 95 ARG A N 1
ATOM 772 C CA . ARG A 1 95 ? 9.831 -9.817 4.967 1.00 48.47 95 ARG A CA 1
ATOM 773 C C . ARG A 1 95 ? 10.792 -10.381 6.017 1.00 48.47 95 ARG A C 1
ATOM 775 O O . ARG A 1 95 ? 11.830 -9.781 6.303 1.00 48.47 95 ARG A O 1
ATOM 782 N N . ARG A 1 96 ? 10.505 -11.573 6.552 1.00 48.97 96 ARG A N 1
ATOM 783 C CA . ARG A 1 96 ? 11.564 -12.384 7.158 1.00 48.97 96 ARG A CA 1
ATOM 784 C C . ARG A 1 96 ? 12.541 -12.655 6.021 1.00 48.97 96 ARG A C 1
ATOM 786 O O . ARG A 1 96 ? 12.206 -13.387 5.090 1.00 48.97 96 ARG A O 1
ATOM 793 N N . ARG A 1 97 ? 13.726 -12.025 6.038 1.00 46.81 97 ARG A N 1
ATOM 794 C CA . ARG A 1 97 ? 14.847 -12.475 5.202 1.00 46.81 97 ARG A CA 1
ATOM 795 C C . ARG A 1 97 ? 14.915 -13.981 5.427 1.00 46.81 97 ARG A C 1
ATOM 797 O O . ARG A 1 97 ? 15.183 -14.399 6.551 1.00 46.81 97 ARG A O 1
ATOM 804 N N . ARG A 1 98 ? 14.610 -14.788 4.403 1.00 46.66 98 ARG A N 1
ATOM 805 C CA . ARG A 1 98 ? 14.955 -16.209 4.429 1.00 46.66 98 ARG A CA 1
ATOM 806 C C . ARG A 1 98 ? 16.462 -16.227 4.641 1.00 46.66 98 ARG A C 1
ATOM 808 O O . ARG A 1 98 ? 17.213 -15.971 3.703 1.00 46.66 98 ARG A O 1
ATOM 815 N N . LEU A 1 99 ? 16.890 -16.447 5.882 1.00 50.59 99 LEU A N 1
ATOM 816 C CA . LEU A 1 99 ? 18.213 -16.963 6.170 1.00 50.59 99 LEU A CA 1
ATOM 817 C C . LEU A 1 99 ? 18.311 -18.199 5.291 1.00 50.59 99 LEU A C 1
ATOM 819 O O . LEU A 1 99 ? 17.552 -19.155 5.468 1.00 50.59 99 LEU A O 1
ATOM 823 N N . ARG A 1 100 ? 19.145 -18.111 4.250 1.00 45.38 100 ARG A N 1
ATOM 824 C CA . ARG A 1 100 ? 19.551 -19.279 3.486 1.00 45.38 100 ARG A CA 1
ATOM 825 C C . ARG A 1 100 ? 20.051 -20.259 4.539 1.00 45.38 100 ARG A C 1
ATOM 827 O O . ARG A 1 100 ? 21.096 -20.026 5.132 1.00 45.38 100 ARG A O 1
ATOM 834 N N . ARG A 1 101 ? 19.278 -21.311 4.810 1.00 46.03 101 ARG A N 1
ATOM 835 C CA . ARG A 1 101 ? 19.834 -22.543 5.354 1.00 46.03 101 ARG A CA 1
ATOM 836 C C . ARG A 1 101 ? 20.809 -23.011 4.282 1.00 46.03 101 ARG A C 1
ATOM 838 O O . ARG A 1 101 ? 20.402 -23.638 3.308 1.00 46.03 101 ARG A O 1
ATOM 845 N N . THR A 1 102 ? 22.062 -22.592 4.399 1.00 46.12 102 THR A N 1
ATOM 846 C CA . THR A 1 102 ? 23.191 -23.340 3.868 1.00 46.12 102 THR A CA 1
ATOM 847 C C . THR A 1 102 ? 23.056 -24.727 4.474 1.00 46.12 102 THR A C 1
ATOM 849 O O . THR A 1 102 ? 23.173 -24.911 5.684 1.00 46.12 102 THR A O 1
ATOM 852 N N . ARG A 1 103 ? 22.623 -25.668 3.636 1.00 41.72 103 ARG A N 1
ATOM 853 C CA . ARG A 1 103 ? 22.717 -27.088 3.943 1.00 41.72 103 ARG A CA 1
ATOM 854 C C . ARG A 1 103 ? 24.215 -27.397 4.008 1.00 41.72 103 ARG A C 1
ATOM 856 O O . ARG A 1 103 ? 24.947 -26.931 3.134 1.00 41.72 103 ARG A O 1
ATOM 863 N N . ALA A 1 104 ? 24.596 -28.040 5.107 1.00 45.53 104 ALA A N 1
ATOM 864 C CA . ALA A 1 104 ? 25.928 -28.554 5.393 1.00 45.53 104 ALA A CA 1
ATOM 865 C C . ALA A 1 104 ? 26.420 -29.509 4.301 1.00 45.53 104 ALA A C 1
ATOM 867 O O . ALA A 1 104 ? 25.547 -30.102 3.620 1.00 45.53 104 ALA A O 1
#

Nearest PDB structures (foldseek):
  8jvz-assembly2_B  TM=4.882E-01  e=8.308E-01  synthetic construct
  2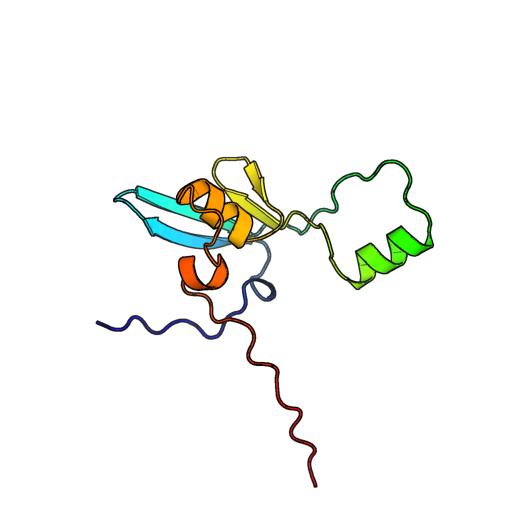ro0-assembly1_A  TM=3.548E-01  e=8.865E-01  Saccharomyces cerevisiae
  3h1h-assembly1_E  TM=3.941E-01  e=3.244E+00  Gallus gallus

Radius of gyration: 16.09 Å; Cα contacts (8 Å, |Δi|>4): 131; chains: 1; bounding box: 40×40×43 Å